Protein AF-A0A9D5NBL1-F1 (afdb_monomer)

Secondary structure (DSSP, 8-state):
-EEEEEEE-TT--HHHHHHHHHHHHHHTEETTEE------STTEEEEEE-HHHHHHHHHHHHHHHT-HHHHHHEEEEEEEESS-GGG-EEHHHHHHSPP-

Nearest PDB structures (foldseek):
  3ui3-assembly1_B  TM=5.902E-01  e=2.430E-03  Streptococcus sp. 'group G'
  3ui3-assembly1_A  TM=5.795E-01  e=1.499E-02  Streptococcus sp. 'group G'
  3ofe-assembly2_B  TM=5.399E-01  e=3.390E-02  Drosophila melanogaster
  3ofh-assembly3_B  TM=5.211E-01  e=1.049E-01  Mus musculus
  7rxa-assembly1_B  TM=5.500E-01  e=7.479E+00  Aspergillus fumigatus A1163

Foldseek 3Di:
DKKKKWFWDPPDDPVLLVVVVVLLQVLLCDPLHHFDFPDPDSRMGMGDDDPSCPVSVVSSLVSLLPDPSSVVITDFIWMDDPVDRVPIDGSCVVSVDDDD

Structure (mmCIF, N/CA/C/O backbone):
data_AF-A0A9D5NBL1-F1
#
_entry.id   AF-A0A9D5NBL1-F1
#
loop_
_atom_site.group_PDB
_atom_site.id
_atom_site.type_symbol
_atom_site.label_atom_id
_atom_site.label_alt_id
_atom_site.label_comp_id
_atom_site.label_asym_id
_atom_site.label_entity_id
_atom_site.label_seq_id
_atom_site.pdbx_PDB_ins_code
_atom_site.Cartn_x
_atom_site.Cartn_y
_atom_site.Cartn_z
_atom_site.occupancy
_atom_site.B_iso_or_equiv
_atom_site.auth_seq_id
_atom_site.auth_comp_id
_atom_site.auth_asym_id
_atom_site.auth_atom_id
_atom_site.pdbx_PDB_model_num
ATOM 1 N N . MET A 1 1 ? 7.091 2.391 -16.055 1.00 90.44 1 MET A N 1
ATOM 2 C CA . MET A 1 1 ? 7.445 2.715 -14.647 1.00 90.44 1 MET A CA 1
ATOM 3 C C . MET A 1 1 ? 6.535 1.897 -13.763 1.00 90.44 1 MET A C 1
ATOM 5 O O . MET A 1 1 ? 5.392 1.686 -14.147 1.00 90.44 1 MET A O 1
ATOM 9 N N . TYR A 1 2 ? 7.019 1.475 -12.602 1.00 95.38 2 TYR A N 1
ATOM 10 C CA . TYR A 1 2 ? 6.235 0.705 -11.646 1.00 95.38 2 TYR A CA 1
ATOM 11 C C . TYR A 1 2 ? 5.697 1.612 -10.558 1.00 95.38 2 TYR A C 1
ATOM 13 O O . TYR A 1 2 ? 6.383 2.526 -10.089 1.00 95.38 2 TYR A O 1
ATOM 21 N N . LYS A 1 3 ? 4.475 1.332 -10.128 1.00 96.44 3 LYS A N 1
ATOM 22 C CA . LYS A 1 3 ? 3.815 2.065 -9.063 1.00 96.44 3 LYS A CA 1
ATOM 23 C C . LYS A 1 3 ? 2.940 1.126 -8.252 1.00 96.44 3 LYS A C 1
ATOM 25 O O . LYS A 1 3 ? 2.194 0.331 -8.804 1.00 96.44 3 LYS A O 1
ATOM 30 N N . THR A 1 4 ? 2.988 1.268 -6.937 1.00 98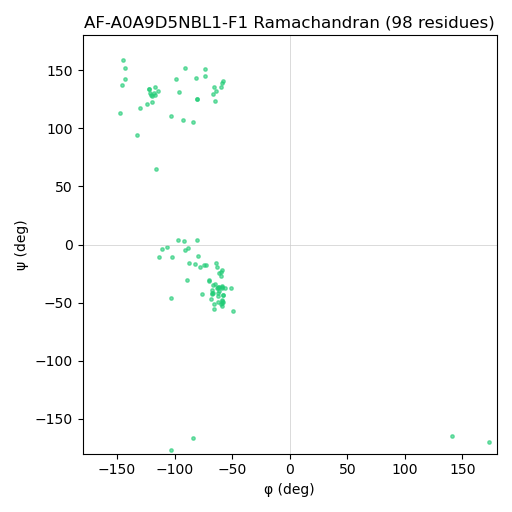.06 4 THR A N 1
ATOM 31 C CA . THR A 1 4 ? 2.058 0.605 -6.022 1.00 98.06 4 THR A CA 1
ATOM 32 C C . THR A 1 4 ? 1.257 1.674 -5.289 1.00 98.06 4 THR A C 1
ATOM 34 O O . THR A 1 4 ? 1.811 2.674 -4.814 1.00 98.06 4 THR A O 1
ATOM 37 N N . ILE A 1 5 ? -0.065 1.519 -5.306 1.00 98.50 5 ILE A N 1
ATOM 38 C CA . ILE A 1 5 ? -1.034 2.457 -4.739 1.00 98.50 5 ILE A CA 1
ATOM 39 C C . ILE A 1 5 ? -1.818 1.717 -3.675 1.00 98.50 5 ILE A C 1
ATOM 41 O O . ILE A 1 5 ? -2.459 0.716 -3.976 1.00 98.50 5 ILE A O 1
ATOM 45 N N . ILE A 1 6 ? -1.793 2.234 -2.456 1.00 98.69 6 ILE A N 1
ATOM 46 C CA . ILE A 1 6 ? -2.500 1.678 -1.309 1.00 98.69 6 ILE A CA 1
ATOM 47 C C . ILE A 1 6 ? -3.476 2.737 -0.814 1.00 98.69 6 ILE A C 1
ATOM 49 O O . ILE A 1 6 ? -3.075 3.866 -0.536 1.00 98.69 6 ILE A O 1
ATOM 53 N N . GLU A 1 7 ? -4.743 2.375 -0.667 1.00 98.62 7 GLU A N 1
ATOM 54 C CA . GLU A 1 7 ? -5.752 3.197 -0.006 1.00 98.62 7 GLU A CA 1
ATOM 55 C C . GLU A 1 7 ? -6.220 2.507 1.271 1.00 98.62 7 GLU A C 1
ATOM 57 O O . GLU A 1 7 ? -6.580 1.328 1.257 1.00 98.62 7 GLU A O 1
ATOM 62 N N . LEU A 1 8 ? -6.264 3.253 2.371 1.00 98.56 8 LEU A N 1
ATOM 63 C CA . LEU A 1 8 ? -6.839 2.804 3.631 1.00 98.56 8 LEU A CA 1
ATOM 64 C C . LEU A 1 8 ? -8.324 3.174 3.722 1.00 98.56 8 LEU A C 1
ATOM 66 O O . LEU A 1 8 ? -8.800 4.167 3.165 1.00 98.56 8 LEU A O 1
ATOM 70 N N . LYS A 1 9 ? -9.059 2.361 4.474 1.00 98.38 9 LYS A N 1
ATOM 71 C CA . LYS A 1 9 ? -10.406 2.649 4.963 1.00 98.38 9 LYS A CA 1
ATOM 72 C C . LYS A 1 9 ? -10.386 3.922 5.814 1.00 98.38 9 LYS A C 1
ATOM 74 O O . LYS A 1 9 ? -9.471 4.125 6.609 1.00 98.38 9 LYS A O 1
ATOM 79 N N . ARG A 1 10 ? -11.394 4.786 5.658 1.00 96.50 10 ARG A N 1
ATOM 80 C CA . ARG A 1 10 ? -11.455 6.090 6.356 1.00 96.50 10 ARG A CA 1
ATOM 81 C C . ARG A 1 10 ? -11.989 5.967 7.783 1.00 96.50 10 ARG A C 1
ATOM 83 O O . ARG A 1 10 ? -11.814 6.873 8.582 1.00 96.50 10 ARG A O 1
ATOM 90 N N . GLU A 1 11 ? -12.623 4.844 8.090 1.00 96.94 11 GLU A N 1
ATOM 91 C CA . GLU A 1 11 ? -13.129 4.456 9.407 1.00 96.94 11 GLU A CA 1
ATOM 92 C C . GLU A 1 11 ? -12.048 3.888 10.351 1.00 96.94 11 GLU A C 1
ATOM 94 O O . GLU A 1 11 ? -12.370 3.440 11.452 1.00 96.94 11 GLU A O 1
ATOM 99 N N . ILE A 1 12 ? -10.782 3.874 9.920 1.00 97.56 12 ILE A N 1
ATOM 100 C CA . ILE A 1 12 ? -9.638 3.473 10.744 1.00 97.56 12 ILE A CA 1
ATOM 101 C C . ILE A 1 12 ? -9.533 4.343 12.006 1.00 97.56 12 ILE A C 1
ATOM 103 O O . ILE A 1 12 ? -9.757 5.552 11.959 1.00 97.56 12 ILE A O 1
ATOM 107 N N . SER A 1 13 ? -9.192 3.730 13.142 1.00 97.00 13 SER A N 1
ATOM 108 C CA . SER A 1 13 ? -8.933 4.470 14.382 1.00 97.00 13 SER A CA 1
ATOM 109 C C . SER A 1 13 ? -7.588 5.198 14.313 1.00 97.00 13 SER A C 1
ATOM 111 O O . SER A 1 13 ? -6.653 4.709 13.684 1.00 97.00 13 SER A O 1
ATOM 113 N N . ASP A 1 14 ? -7.448 6.321 15.021 1.00 96.62 14 ASP A N 1
ATOM 114 C CA . ASP A 1 14 ? -6.185 7.079 15.060 1.00 96.62 14 ASP A CA 1
ATOM 115 C C . ASP A 1 14 ? -4.997 6.217 15.522 1.00 96.62 14 ASP A C 1
ATOM 117 O O . ASP A 1 14 ? -3.888 6.330 14.999 1.00 96.62 14 ASP A O 1
ATOM 121 N N . GLN A 1 15 ? -5.241 5.313 16.478 1.00 97.06 15 GLN A N 1
ATOM 122 C CA . GLN A 1 15 ? -4.232 4.384 16.981 1.00 97.06 15 GLN A CA 1
ATOM 123 C C . GLN A 1 15 ? -3.788 3.383 15.906 1.00 97.06 15 GLN A C 1
ATOM 12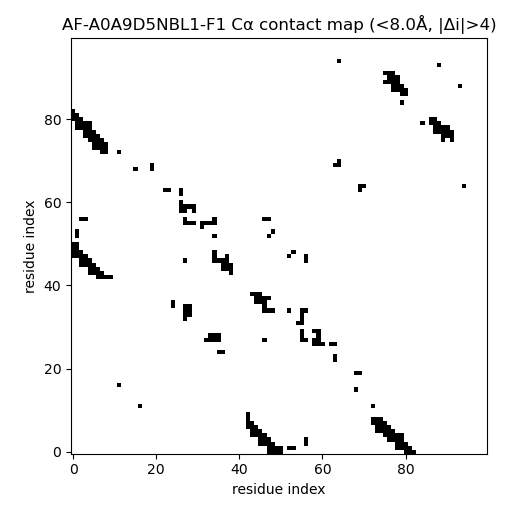5 O O . GLN A 1 15 ? -2.587 3.234 15.685 1.00 97.06 15 GLN A O 1
ATOM 130 N N . ASP A 1 16 ? -4.731 2.708 15.238 1.00 97.81 16 ASP A N 1
ATOM 131 C CA . ASP A 1 16 ? -4.400 1.732 14.191 1.00 97.81 16 ASP A CA 1
ATOM 132 C C . ASP A 1 16 ? -3.761 2.443 12.984 1.00 97.81 16 ASP A C 1
ATOM 134 O O . ASP A 1 16 ? -2.845 1.907 12.361 1.00 97.81 16 ASP A O 1
ATOM 138 N N . TYR A 1 17 ? -4.198 3.670 12.682 1.00 98.06 17 TYR A N 1
ATOM 139 C CA . TYR A 1 17 ? -3.668 4.479 11.589 1.00 98.06 17 TYR A CA 1
ATOM 140 C C . TYR A 1 17 ? -2.190 4.811 11.769 1.00 98.06 17 TYR A C 1
ATOM 142 O O . TYR A 1 17 ? -1.409 4.590 10.842 1.00 98.06 17 TYR A O 1
ATOM 150 N N . GLU A 1 18 ? -1.776 5.307 12.938 1.00 97.62 18 GLU A N 1
ATOM 151 C CA . GLU A 1 18 ? -0.365 5.644 13.145 1.00 97.62 18 GLU A CA 1
ATOM 152 C C . GLU A 1 18 ? 0.538 4.407 13.083 1.00 97.62 18 GLU A C 1
ATOM 154 O O . GLU A 1 18 ? 1.640 4.499 12.544 1.00 97.62 18 GLU A O 1
ATOM 159 N N . VAL A 1 19 ? 0.067 3.240 13.538 1.00 97.94 19 VAL A N 1
ATOM 160 C CA . VAL A 1 19 ? 0.815 1.979 13.401 1.00 97.94 19 VAL A CA 1
ATOM 161 C C . VAL A 1 19 ? 0.946 1.583 11.928 1.00 97.94 19 VAL A C 1
ATOM 163 O O . VAL A 1 19 ? 2.060 1.460 11.422 1.00 97.94 19 VAL A O 1
ATOM 166 N N . ILE A 1 20 ? -0.171 1.474 11.202 1.00 97.69 20 ILE A N 1
ATOM 167 C CA . ILE A 1 20 ? -0.170 1.031 9.797 1.00 97.69 20 ILE A CA 1
ATOM 168 C C . ILE A 1 20 ? 0.630 1.969 8.908 1.00 97.69 20 ILE A C 1
ATOM 170 O O . ILE A 1 20 ? 1.346 1.529 8.013 1.00 97.69 20 ILE A O 1
ATOM 174 N N . LYS A 1 21 ? 0.527 3.275 9.138 1.00 97.50 21 LYS A N 1
ATOM 175 C CA . LYS A 1 21 ? 1.306 4.264 8.401 1.00 97.50 21 LYS A CA 1
ATOM 176 C C . LYS A 1 21 ? 2.806 4.014 8.550 1.00 97.50 21 LYS A C 1
ATOM 178 O O . LYS A 1 21 ? 3.524 4.096 7.554 1.00 97.50 21 LYS A O 1
ATOM 183 N N . GLN A 1 22 ? 3.288 3.710 9.757 1.00 97.06 22 GLN A N 1
ATOM 184 C CA . GLN A 1 22 ? 4.697 3.357 9.960 1.00 97.06 22 GLN A CA 1
ATOM 185 C C . GLN A 1 22 ? 5.041 2.027 9.289 1.00 97.06 22 GLN A C 1
ATOM 187 O O . GLN A 1 22 ? 6.071 1.953 8.621 1.00 97.06 22 GLN A O 1
ATOM 192 N N . ASP A 1 23 ? 4.169 1.025 9.389 1.00 97.81 23 ASP A N 1
ATOM 193 C CA . ASP A 1 23 ? 4.381 -0.288 8.774 1.00 97.81 23 ASP A CA 1
ATOM 194 C C . ASP A 1 23 ? 4.476 -0.199 7.244 1.00 97.81 23 ASP A C 1
ATOM 196 O O . ASP A 1 23 ? 5.403 -0.749 6.649 1.00 97.81 23 ASP A O 1
ATOM 200 N N . ILE A 1 24 ? 3.587 0.569 6.601 1.00 98.12 24 ILE A N 1
ATOM 201 C CA . ILE A 1 24 ? 3.630 0.845 5.158 1.00 98.12 24 ILE A CA 1
ATOM 202 C C . ILE A 1 24 ? 4.951 1.519 4.792 1.00 98.12 24 ILE A C 1
ATOM 204 O O . ILE A 1 24 ? 5.654 1.066 3.891 1.00 98.12 24 ILE A O 1
ATOM 208 N N . ILE A 1 25 ? 5.339 2.582 5.498 1.00 97.00 25 ILE A N 1
ATOM 209 C CA . ILE A 1 25 ? 6.593 3.287 5.204 1.00 97.00 25 ILE A CA 1
ATOM 210 C C . ILE A 1 25 ? 7.813 2.383 5.424 1.00 97.00 25 ILE A C 1
ATOM 212 O O . ILE A 1 25 ? 8.770 2.456 4.650 1.00 97.00 25 ILE A O 1
ATOM 216 N N . HIS A 1 26 ? 7.793 1.526 6.446 1.00 96.50 26 HIS A N 1
ATOM 217 C CA . HIS A 1 26 ? 8.869 0.582 6.724 1.00 96.50 26 HIS A CA 1
ATOM 218 C C . HIS A 1 26 ? 8.977 -0.495 5.641 1.00 96.50 26 HIS A C 1
ATOM 220 O O . HIS A 1 26 ? 10.080 -0.779 5.179 1.00 96.50 26 HIS A O 1
ATOM 226 N N . ALA A 1 27 ? 7.853 -1.027 5.157 1.00 97.75 27 ALA A N 1
ATOM 227 C CA . ALA 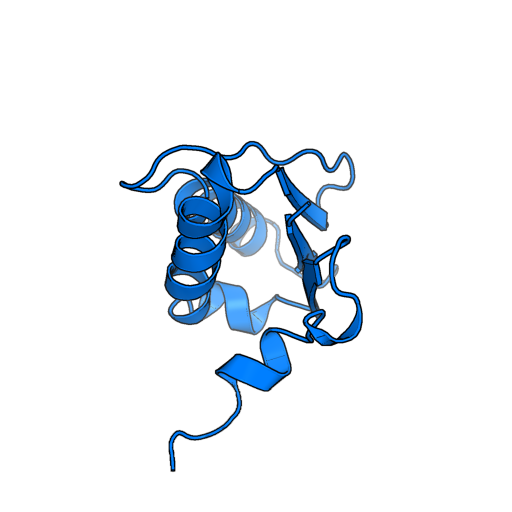A 1 27 ? 7.840 -2.025 4.090 1.00 97.75 27 ALA A CA 1
ATOM 228 C C . ALA A 1 27 ? 8.513 -1.523 2.799 1.00 97.75 27 ALA A C 1
ATOM 230 O O . ALA A 1 27 ? 9.244 -2.270 2.148 1.00 97.75 27 ALA A O 1
ATOM 231 N N . PHE A 1 28 ? 8.352 -0.238 2.462 1.00 97.06 28 PHE A N 1
ATOM 232 C CA . PHE A 1 28 ? 9.011 0.392 1.306 1.00 97.06 28 PHE A CA 1
ATOM 233 C C . PHE A 1 28 ? 10.358 1.060 1.634 1.00 97.06 28 PHE A C 1
ATOM 235 O O . PHE A 1 28 ? 11.008 1.634 0.756 1.00 97.06 28 PHE A O 1
ATOM 242 N N . ASN A 1 29 ? 10.813 0.950 2.882 1.00 96.25 29 ASN A N 1
ATOM 243 C CA . ASN A 1 29 ? 12.165 1.255 3.339 1.00 96.25 29 ASN A CA 1
ATOM 244 C C . ASN A 1 29 ? 12.834 -0.031 3.846 1.00 96.25 29 ASN A C 1
ATOM 246 O O . ASN A 1 29 ? 13.125 -0.186 5.032 1.00 96.25 29 ASN A O 1
ATOM 250 N N . ASN A 1 30 ? 13.035 -0.968 2.926 1.00 92.12 30 ASN A N 1
ATOM 251 C CA . ASN A 1 30 ? 13.468 -2.325 3.225 1.00 92.12 30 ASN A CA 1
ATOM 252 C C . ASN A 1 30 ? 14.956 -2.544 2.904 1.00 92.12 30 ASN A C 1
ATOM 254 O O . ASN A 1 30 ? 15.681 -1.645 2.474 1.00 92.12 30 ASN A O 1
ATOM 258 N N . ARG A 1 31 ? 15.429 -3.781 3.093 1.00 91.06 31 ARG A N 1
ATOM 259 C CA . ARG A 1 31 ? 16.836 -4.169 2.873 1.00 91.06 31 ARG A CA 1
ATOM 260 C C . ARG A 1 31 ? 17.354 -3.934 1.447 1.00 91.06 31 ARG A C 1
ATOM 262 O O . ARG A 1 31 ? 18.563 -3.873 1.257 1.00 91.06 31 ARG A O 1
ATOM 269 N N . VAL A 1 32 ? 16.468 -3.849 0.451 1.00 90.38 32 VAL A N 1
ATOM 270 C CA . VAL A 1 32 ? 16.828 -3.621 -0.963 1.00 90.38 32 VAL A CA 1
ATOM 271 C C . VAL A 1 32 ? 16.925 -2.119 -1.261 1.00 90.38 32 VAL A C 1
ATOM 273 O O . VAL A 1 32 ? 17.525 -1.703 -2.252 1.00 90.38 32 VAL A O 1
ATOM 276 N N . GLY A 1 33 ? 16.380 -1.278 -0.381 1.00 93.12 33 GLY A N 1
ATOM 277 C CA . GLY A 1 33 ? 16.512 0.169 -0.398 1.00 93.12 33 GLY A CA 1
ATOM 278 C C . GLY A 1 33 ? 15.210 0.867 -0.022 1.00 93.12 33 GLY A C 1
ATOM 279 O O . GLY A 1 33 ? 14.275 0.265 0.498 1.00 93.12 33 GLY A O 1
ATOM 280 N N . LYS A 1 34 ? 15.156 2.165 -0.323 1.00 95.25 34 LYS A N 1
ATOM 281 C CA . LYS A 1 34 ? 14.046 3.038 0.053 1.00 95.25 34 LYS A CA 1
ATOM 282 C C . LYS A 1 34 ? 13.321 3.597 -1.163 1.00 95.25 34 LYS A C 1
ATOM 284 O O . LYS A 1 34 ? 13.967 4.105 -2.081 1.00 95.25 34 LYS A O 1
ATOM 289 N N . VAL A 1 35 ? 11.993 3.578 -1.116 1.00 96.56 35 VAL A N 1
ATOM 290 C CA . VAL A 1 35 ? 11.111 4.343 -2.002 1.00 96.56 35 VAL A CA 1
ATOM 291 C C . VAL A 1 35 ? 10.249 5.258 -1.135 1.00 96.56 35 VAL A C 1
ATOM 293 O O . VAL A 1 35 ? 9.677 4.828 -0.137 1.00 96.56 35 VAL A O 1
ATOM 296 N N . ALA A 1 36 ? 10.208 6.548 -1.462 1.00 96.25 36 ALA A N 1
ATOM 297 C CA . ALA A 1 36 ? 9.424 7.516 -0.703 1.00 96.25 36 ALA A CA 1
ATOM 298 C C . ALA A 1 36 ? 7.951 7.478 -1.130 1.00 96.25 36 ALA A C 1
ATOM 300 O O . ALA A 1 36 ? 7.657 7.334 -2.315 1.00 96.25 36 ALA A O 1
ATOM 301 N N . ASN A 1 37 ? 7.045 7.664 -0.168 1.00 97.56 37 ASN A N 1
ATOM 302 C CA . ASN A 1 37 ? 5.646 7.943 -0.467 1.00 97.56 37 ASN A CA 1
ATOM 303 C C . ASN A 1 37 ? 5.538 9.322 -1.139 1.00 97.56 37 ASN A C 1
ATOM 305 O O . ASN A 1 37 ? 6.071 10.302 -0.615 1.00 97.56 37 ASN A O 1
ATOM 309 N N . THR A 1 38 ? 4.840 9.402 -2.268 1.00 96.75 38 THR A N 1
ATOM 310 C CA . THR A 1 38 ? 4.611 10.649 -3.016 1.00 96.75 38 THR A CA 1
ATOM 311 C C . THR A 1 38 ? 3.186 11.185 -2.883 1.00 96.75 38 THR A C 1
ATOM 313 O O . THR A 1 38 ? 2.871 12.218 -3.469 1.00 96.75 38 THR A O 1
ATOM 316 N N . SER A 1 39 ? 2.302 10.483 -2.172 1.00 96.69 39 SER A N 1
ATOM 317 C CA . SER A 1 39 ? 0.926 10.928 -1.944 1.00 96.69 39 SER A CA 1
ATOM 318 C C . SER A 1 39 ? 0.860 12.074 -0.933 1.00 96.69 39 SER A C 1
ATOM 320 O O . SER A 1 39 ? 1.616 12.109 0.038 1.00 96.69 39 SER A O 1
ATOM 322 N N . THR A 1 40 ? -0.082 12.992 -1.146 1.00 95.50 40 THR A N 1
ATOM 323 C CA . THR A 1 40 ? -0.449 14.052 -0.195 1.00 95.50 40 THR A CA 1
ATOM 324 C C . THR A 1 40 ? -1.743 13.751 0.568 1.00 95.50 40 THR A C 1
ATOM 326 O O . THR A 1 40 ? -2.039 14.451 1.535 1.00 95.50 40 THR A O 1
ATOM 329 N N . ASP A 1 41 ? -2.510 12.729 0.167 1.00 96.81 41 ASP A N 1
ATOM 330 C CA . ASP A 1 41 ? -3.682 12.262 0.920 1.00 96.81 41 ASP A CA 1
ATOM 331 C C . ASP A 1 41 ? -3.202 11.352 2.068 1.00 96.81 41 ASP A C 1
ATOM 333 O O . ASP A 1 41 ? -2.492 10.381 1.797 1.00 96.81 41 ASP A O 1
ATOM 337 N N . PRO A 1 42 ? -3.569 11.628 3.335 1.00 93.81 42 PRO A N 1
ATOM 338 C CA . PRO A 1 42 ? -3.144 10.827 4.486 1.00 93.81 42 PRO A CA 1
ATOM 339 C C . PRO A 1 42 ? -3.578 9.353 4.421 1.00 93.81 42 PRO A C 1
ATOM 341 O O . PRO A 1 42 ? -2.893 8.496 4.969 1.00 93.81 42 PRO A O 1
ATOM 344 N N . TYR A 1 43 ? -4.679 9.036 3.736 1.00 97.50 43 TYR A N 1
ATOM 345 C CA . TYR A 1 43 ? -5.190 7.666 3.605 1.00 97.50 43 TYR A CA 1
ATOM 346 C C . TYR A 1 43 ? -4.753 6.987 2.304 1.00 97.50 43 TYR A C 1
ATOM 348 O O . TYR A 1 43 ? -5.176 5.862 2.039 1.00 97.50 43 TYR A O 1
ATOM 356 N N . CYS A 1 44 ? -3.928 7.644 1.484 1.00 98.25 44 CYS A N 1
ATOM 357 C CA . CYS A 1 44 ? -3.391 7.073 0.256 1.00 98.25 44 CYS A CA 1
ATOM 358 C C . CYS A 1 44 ? -1.864 7.080 0.288 1.00 98.25 44 CYS A C 1
ATOM 360 O O . CYS A 1 44 ? -1.238 8.092 0.598 1.00 98.25 44 CYS A O 1
ATOM 362 N N . PHE A 1 45 ? -1.253 5.964 -0.088 1.00 98.56 45 PHE A N 1
ATOM 363 C CA . PHE A 1 45 ? 0.190 5.814 -0.190 1.00 98.56 45 PHE A CA 1
ATOM 364 C C . PHE A 1 45 ? 0.544 5.429 -1.616 1.00 98.56 45 PHE A C 1
ATOM 366 O O . PHE A 1 45 ? -0.044 4.516 -2.194 1.00 98.56 45 PHE A O 1
ATOM 373 N N . VAL A 1 46 ? 1.501 6.148 -2.187 1.00 98.31 46 VAL A N 1
ATOM 374 C CA . VAL A 1 46 ? 1.938 5.968 -3.565 1.00 98.31 46 VAL A CA 1
ATOM 375 C C . VAL A 1 46 ? 3.448 5.851 -3.577 1.00 98.31 46 VAL A C 1
ATOM 377 O O . VAL A 1 46 ? 4.145 6.803 -3.235 1.00 98.31 46 VAL A O 1
ATOM 380 N N . PHE A 1 47 ? 3.946 4.702 -4.017 1.00 98.00 47 PHE A N 1
ATOM 381 C CA . PHE A 1 47 ? 5.372 4.461 -4.211 1.00 98.00 47 PHE A CA 1
ATOM 382 C C . PHE A 1 47 ? 5.608 4.164 -5.685 1.00 98.00 47 PHE A C 1
ATOM 384 O O . PHE A 1 47 ? 4.891 3.357 -6.272 1.00 98.00 47 PHE A O 1
ATOM 391 N N . THR A 1 48 ? 6.575 4.843 -6.300 1.00 96.81 48 THR A N 1
ATOM 392 C CA . THR A 1 48 ? 6.802 4.781 -7.749 1.00 96.81 48 THR A CA 1
ATOM 393 C C . THR A 1 48 ? 8.285 4.823 -8.100 1.00 96.81 48 THR A C 1
ATOM 395 O O . THR A 1 48 ? 9.091 5.413 -7.374 1.00 96.81 48 THR A O 1
ATOM 398 N N . GLY A 1 49 ? 8.644 4.217 -9.229 1.00 94.56 49 GLY A N 1
ATOM 399 C CA . GLY A 1 49 ? 9.912 4.456 -9.905 1.00 94.56 49 GLY A CA 1
ATOM 400 C C . GLY A 1 49 ? 10.159 3.510 -11.081 1.00 94.56 49 GLY A C 1
ATOM 401 O O . GLY A 1 49 ? 9.268 2.801 -11.541 1.00 94.56 49 GLY A O 1
ATOM 402 N N . GLY A 1 50 ? 11.379 3.540 -11.616 1.00 93.56 50 GLY A N 1
ATOM 403 C CA . GLY A 1 50 ? 11.784 2.688 -12.736 1.00 93.56 50 GLY A CA 1
ATOM 404 C C . GLY A 1 50 ? 12.231 1.283 -12.320 1.00 93.56 50 GLY A C 1
ATOM 405 O O . GLY A 1 50 ? 12.083 0.864 -11.175 1.00 93.56 50 GLY A O 1
ATOM 406 N N . GLU A 1 51 ? 12.863 0.580 -13.255 1.00 91.88 51 GLU A N 1
ATOM 407 C CA . GLU A 1 51 ? 13.395 -0.780 -13.071 1.00 91.88 51 GLU A CA 1
ATOM 408 C C . GLU A 1 51 ? 14.290 -0.929 -11.834 1.00 91.88 51 GLU A C 1
ATOM 410 O O . GLU A 1 51 ? 14.207 -1.893 -11.079 1.00 91.88 51 GLU A O 1
ATOM 415 N N . ASN A 1 52 ? 15.094 0.092 -11.540 1.00 91.44 52 ASN A N 1
ATOM 416 C CA . ASN A 1 52 ? 15.991 0.096 -10.391 1.00 91.44 52 ASN A CA 1
ATOM 417 C C . ASN A 1 52 ? 15.272 0.041 -9.029 1.00 91.44 52 ASN A C 1
ATOM 419 O O . ASN A 1 52 ? 15.931 -0.196 -8.011 1.00 91.44 52 ASN A O 1
ATOM 423 N N . VAL A 1 53 ? 13.963 0.307 -8.963 1.00 92.25 53 VAL A N 1
ATOM 424 C CA . VAL A 1 53 ? 13.167 0.206 -7.731 1.00 92.25 53 VAL A CA 1
ATOM 425 C C . VAL A 1 53 ? 12.165 -0.942 -7.744 1.00 92.25 53 VAL A C 1
ATOM 427 O O . VAL A 1 53 ? 11.569 -1.176 -6.697 1.00 92.25 53 VAL A O 1
ATOM 430 N N . PHE A 1 54 ? 12.026 -1.684 -8.848 1.00 93.50 54 PHE A N 1
ATOM 431 C CA . PHE A 1 54 ? 11.080 -2.800 -8.968 1.00 93.50 54 PHE A CA 1
ATOM 432 C C . PHE A 1 54 ? 11.186 -3.759 -7.777 1.00 93.50 54 PHE A C 1
ATOM 434 O O . PHE A 1 54 ? 10.248 -3.890 -6.998 1.00 93.50 54 PHE A O 1
ATOM 441 N N . ALA A 1 55 ? 12.383 -4.301 -7.532 1.00 93.19 55 ALA A N 1
ATOM 442 C CA . ALA A 1 55 ? 12.623 -5.235 -6.431 1.00 93.19 55 ALA A CA 1
ATOM 443 C C . ALA A 1 55 ? 12.359 -4.634 -5.034 1.00 93.19 55 ALA A C 1
ATOM 445 O O . ALA A 1 55 ? 12.096 -5.363 -4.081 1.00 93.19 55 ALA A O 1
ATOM 446 N N . LYS A 1 56 ? 12.434 -3.302 -4.888 1.00 95.31 56 LYS A N 1
ATOM 447 C CA . LYS A 1 56 ? 12.112 -2.612 -3.627 1.00 95.31 56 LYS A CA 1
ATOM 448 C C . LYS A 1 56 ? 10.603 -2.549 -3.417 1.00 95.31 56 LYS A C 1
ATOM 450 O O . LYS A 1 56 ? 1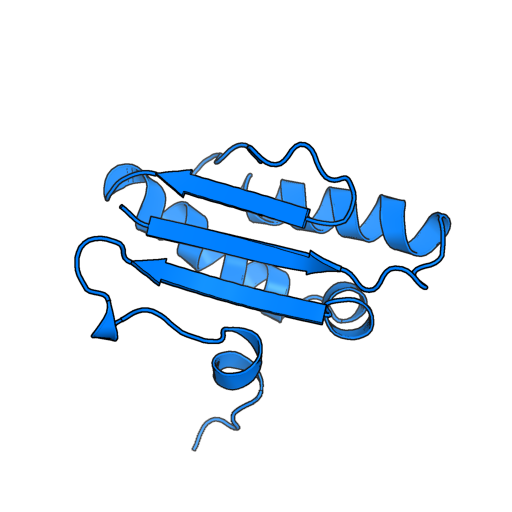0.148 -2.750 -2.294 1.00 95.31 56 LYS A O 1
ATOM 455 N N . LEU A 1 57 ? 9.863 -2.245 -4.485 1.00 96.69 57 LEU A N 1
ATOM 456 C CA . LEU A 1 57 ? 8.406 -2.167 -4.488 1.00 96.69 57 LEU A CA 1
ATOM 457 C C . LEU A 1 57 ? 7.784 -3.551 -4.298 1.00 96.69 57 LEU A C 1
ATOM 459 O O . LEU A 1 57 ? 6.913 -3.703 -3.447 1.00 96.69 57 LEU A O 1
ATOM 463 N N . ASP A 1 58 ? 8.272 -4.547 -5.034 1.00 95.56 58 ASP A N 1
ATOM 464 C CA . ASP A 1 58 ? 7.798 -5.929 -4.960 1.00 95.56 58 ASP A CA 1
ATOM 465 C C . ASP A 1 58 ? 7.986 -6.507 -3.548 1.00 95.56 58 ASP A C 1
ATOM 467 O O . ASP A 1 58 ? 7.022 -6.909 -2.897 1.00 95.56 58 ASP A O 1
ATOM 471 N N . LEU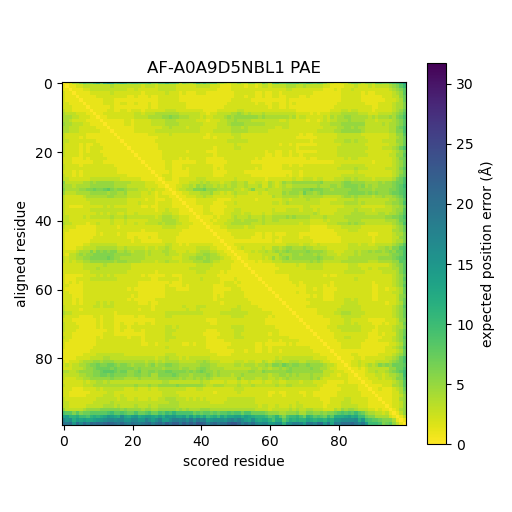 A 1 59 ? 9.199 -6.401 -2.984 1.00 97.00 59 LEU A N 1
ATOM 472 C CA . LEU A 1 59 ? 9.453 -6.848 -1.612 1.00 97.00 59 LEU A CA 1
ATOM 473 C C . LEU A 1 59 ? 8.608 -6.088 -0.577 1.00 97.00 59 LEU A C 1
ATOM 475 O O . LEU A 1 59 ? 8.169 -6.683 0.404 1.00 97.00 59 LEU A O 1
ATOM 479 N N . GLY A 1 60 ? 8.370 -4.789 -0.778 1.00 97.50 60 GLY A N 1
ATOM 480 C CA . GLY A 1 60 ? 7.483 -4.017 0.095 1.00 97.50 60 GLY A CA 1
ATOM 481 C C . GLY A 1 60 ? 6.047 -4.541 0.075 1.00 97.50 60 GLY A C 1
ATOM 482 O O . GLY A 1 60 ? 5.405 -4.602 1.124 1.00 97.50 60 GLY A O 1
ATOM 483 N N . CYS A 1 61 ? 5.568 -4.999 -1.085 1.00 97.25 61 CYS A N 1
ATOM 484 C CA . CYS A 1 61 ? 4.261 -5.635 -1.186 1.00 97.25 61 CYS A CA 1
ATOM 485 C C . CYS A 1 61 ? 4.226 -6.985 -0.467 1.00 97.25 61 CYS A C 1
ATOM 487 O O . CYS A 1 61 ? 3.304 -7.238 0.302 1.00 97.25 61 CYS A O 1
ATOM 489 N N . VAL A 1 62 ? 5.267 -7.806 -0.609 1.00 96.69 62 VAL A N 1
ATOM 490 C CA . VAL A 1 62 ? 5.368 -9.069 0.137 1.00 96.69 62 VAL A CA 1
ATOM 491 C C . VAL A 1 62 ? 5.340 -8.824 1.649 1.00 96.69 62 VAL A C 1
ATOM 493 O O . VAL A 1 62 ? 4.527 -9.426 2.343 1.00 96.69 62 VAL A O 1
ATOM 496 N N . ILE A 1 63 ? 6.147 -7.887 2.159 1.00 97.19 63 ILE A N 1
ATOM 497 C CA . ILE A 1 63 ? 6.188 -7.553 3.595 1.00 97.19 63 ILE A CA 1
ATOM 498 C C . ILE A 1 63 ? 4.807 -7.108 4.105 1.00 97.19 63 ILE A C 1
ATOM 500 O O . ILE A 1 63 ? 4.378 -7.536 5.173 1.00 97.19 63 ILE A O 1
ATOM 504 N N . LEU A 1 64 ? 4.091 -6.267 3.351 1.00 97.38 64 LEU A N 1
ATOM 505 C CA . LEU A 1 64 ? 2.751 -5.821 3.748 1.00 97.38 64 LEU A CA 1
ATOM 506 C C . LEU A 1 64 ? 1.696 -6.920 3.668 1.00 97.38 64 LEU A C 1
ATOM 508 O O . LEU A 1 64 ? 0.773 -6.924 4.480 1.00 97.38 64 LEU A O 1
ATOM 512 N N . SER A 1 65 ? 1.836 -7.860 2.733 1.00 96.31 65 SER A N 1
ATOM 513 C CA . SER A 1 65 ? 0.914 -8.991 2.608 1.00 96.31 65 SER A CA 1
ATOM 514 C C . SER A 1 65 ? 0.921 -9.910 3.837 1.00 96.31 65 SER A C 1
ATOM 516 O O . SER A 1 65 ? -0.050 -10.626 4.065 1.00 96.31 65 SER A O 1
ATOM 518 N N . GLU A 1 66 ? 1.962 -9.853 4.669 1.00 95.81 66 GLU A N 1
ATOM 519 C CA . GLU A 1 66 ? 2.061 -10.608 5.924 1.00 95.81 66 GLU A CA 1
ATOM 520 C C . GLU A 1 66 ? 1.515 -9.832 7.142 1.00 95.81 66 GLU A C 1
ATOM 522 O O . GLU A 1 66 ? 1.447 -10.373 8.245 1.00 95.81 66 GLU A O 1
ATOM 527 N N . ASN A 1 67 ? 1.106 -8.567 6.977 1.00 97.06 67 ASN A N 1
ATOM 528 C CA . ASN A 1 67 ? 0.641 -7.719 8.074 1.00 97.06 67 ASN A CA 1
ATOM 529 C C . ASN A 1 67 ? -0.890 -7.796 8.242 1.00 97.06 67 ASN A C 1
ATOM 531 O O . ASN A 1 67 ? -1.661 -7.230 7.467 1.00 97.06 67 ASN A O 1
ATOM 535 N N . GLU A 1 68 ? -1.351 -8.465 9.301 1.00 96.56 68 GLU A N 1
ATOM 536 C CA . GLU A 1 68 ? -2.785 -8.634 9.595 1.00 96.56 68 GLU A CA 1
ATOM 537 C C . GLU A 1 68 ? -3.519 -7.307 9.852 1.00 96.56 68 GLU A C 1
ATOM 539 O O . GLU A 1 68 ? -4.672 -7.131 9.444 1.00 96.56 68 GLU A O 1
ATOM 544 N N . LEU A 1 69 ? -2.860 -6.353 10.520 1.00 97.06 69 LEU A N 1
ATOM 545 C CA . LEU A 1 69 ? -3.456 -5.051 10.810 1.00 97.06 69 LEU A CA 1
ATOM 546 C C . LEU A 1 69 ? -3.659 -4.255 9.518 1.00 97.06 69 LEU A C 1
ATOM 548 O O . LEU A 1 69 ? -4.703 -3.627 9.342 1.00 97.06 69 LEU A O 1
ATOM 552 N N . PHE A 1 70 ? -2.708 -4.336 8.589 1.00 98.06 70 PHE A N 1
ATOM 553 C CA . PHE A 1 70 ? -2.850 -3.769 7.254 1.00 98.06 70 PHE A CA 1
ATOM 554 C C . PHE A 1 70 ? -4.067 -4.355 6.522 1.00 98.06 70 PHE A C 1
ATOM 556 O O . PHE A 1 70 ? -4.916 -3.594 6.057 1.00 98.06 70 PHE A O 1
ATOM 563 N N . TRP A 1 71 ? -4.225 -5.683 6.498 1.00 97.75 71 TRP A N 1
ATOM 564 C CA . TRP A 1 71 ? -5.370 -6.346 5.854 1.00 97.75 71 TRP A CA 1
ATOM 565 C C . TRP A 1 71 ? -6.728 -5.922 6.411 1.00 97.75 71 TRP A C 1
ATOM 567 O O . TRP A 1 71 ? -7.702 -5.789 5.667 1.00 97.75 71 TRP A O 1
ATOM 577 N N . LYS A 1 72 ? -6.806 -5.666 7.718 1.00 97.44 72 LYS A N 1
ATOM 578 C CA . LYS A 1 72 ? -8.027 -5.159 8.354 1.00 97.44 72 LYS A CA 1
ATOM 579 C C . LYS A 1 72 ? -8.470 -3.823 7.746 1.00 97.44 72 LYS A C 1
ATOM 581 O O . LYS A 1 72 ? -9.676 -3.594 7.580 1.00 97.44 72 LYS A O 1
ATOM 586 N N . TRP A 1 73 ? -7.521 -2.958 7.395 1.00 98.31 73 TRP A N 1
ATOM 587 C CA . TRP A 1 73 ? -7.787 -1.563 7.050 1.00 98.31 73 TRP A CA 1
ATOM 588 C C . TRP A 1 73 ? -7.513 -1.175 5.600 1.00 98.31 73 TRP A C 1
ATOM 590 O O . TRP A 1 73 ? -7.948 -0.101 5.191 1.00 98.31 73 TRP A O 1
ATOM 600 N N . VAL A 1 74 ? -6.863 -2.017 4.800 1.00 98.31 74 VAL A N 1
ATOM 601 C CA . VAL A 1 74 ? -6.712 -1.765 3.366 1.00 98.31 74 VAL A CA 1
ATOM 602 C C . VAL A 1 74 ? -8.086 -1.766 2.684 1.00 98.31 74 VAL A C 1
ATOM 604 O O . VAL A 1 74 ? -8.942 -2.617 2.938 1.00 98.31 74 VAL A O 1
ATOM 607 N N . LYS A 1 75 ? -8.323 -0.749 1.858 1.00 98.19 75 LYS A N 1
ATOM 608 C CA . LYS A 1 75 ? -9.539 -0.559 1.059 1.00 98.19 75 LYS A CA 1
ATOM 609 C C . LYS A 1 75 ? -9.294 -0.927 -0.401 1.00 98.19 75 LYS A C 1
ATOM 611 O O . LYS A 1 75 ? -10.126 -1.598 -0.999 1.00 98.19 75 LYS A O 1
ATOM 616 N N . ASP A 1 76 ? -8.187 -0.450 -0.957 1.00 98.44 76 ASP A N 1
ATOM 617 C CA . ASP A 1 76 ? -7.763 -0.705 -2.332 1.00 98.44 76 ASP A CA 1
ATOM 618 C C . ASP A 1 76 ? -6.241 -0.855 -2.362 1.00 98.44 76 ASP A C 1
ATOM 620 O O . ASP A 1 76 ? -5.531 -0.163 -1.627 1.00 98.44 76 ASP A O 1
ATOM 624 N N . TRP A 1 77 ? -5.741 -1.762 -3.198 1.00 98.62 77 TRP A N 1
ATOM 625 C CA . TRP A 1 77 ? -4.310 -1.951 -3.394 1.00 98.62 77 TRP A CA 1
ATOM 626 C C . TRP A 1 77 ? -4.019 -2.368 -4.830 1.00 98.62 77 TRP A C 1
ATOM 628 O O . TRP A 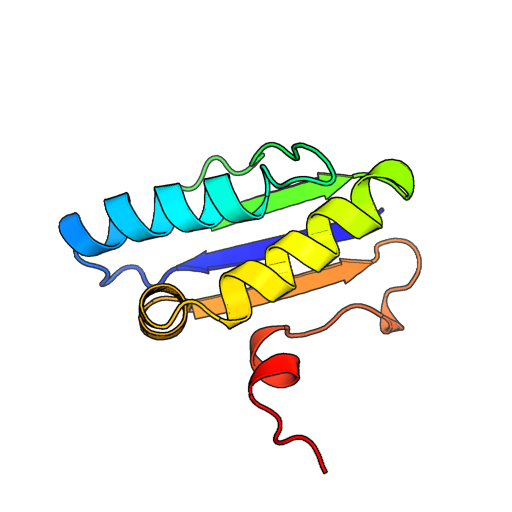1 77 ? -4.387 -3.459 -5.267 1.00 98.62 77 TRP A O 1
ATOM 638 N N . ARG A 1 78 ? -3.347 -1.488 -5.570 1.00 98.31 78 ARG A N 1
ATOM 639 C CA . ARG A 1 78 ? -3.080 -1.661 -6.997 1.00 98.31 78 ARG A CA 1
ATOM 640 C C . ARG A 1 78 ? -1.596 -1.639 -7.298 1.00 98.31 78 ARG A C 1
ATOM 642 O O . ARG A 1 78 ? -0.893 -0.722 -6.873 1.00 98.31 78 ARG A O 1
ATOM 649 N N . TRP A 1 79 ? -1.164 -2.601 -8.100 1.00 97.88 79 TRP A N 1
ATOM 650 C CA . TRP A 1 79 ? 0.108 -2.567 -8.803 1.00 97.88 79 TRP A CA 1
ATOM 651 C C . TRP A 1 79 ? -0.132 -2.044 -10.213 1.00 97.88 79 TRP A C 1
ATOM 653 O O . TRP A 1 79 ? -1.046 -2.501 -10.898 1.00 97.88 79 TRP A O 1
ATOM 663 N N . ILE A 1 80 ? 0.671 -1.075 -10.630 1.00 97.50 80 ILE A N 1
ATOM 664 C CA . ILE A 1 80 ? 0.599 -0.443 -11.938 1.00 97.50 80 ILE A CA 1
ATOM 665 C C . ILE A 1 80 ? 1.963 -0.573 -12.601 1.00 97.50 80 ILE A C 1
ATOM 667 O O . ILE A 1 80 ? 2.955 -0.044 -12.091 1.00 97.50 80 ILE A O 1
ATOM 671 N N . ASP A 1 81 ? 1.982 -1.222 -13.756 1.00 95.81 81 ASP A N 1
ATOM 672 C CA . ASP A 1 81 ? 3.066 -1.137 -14.719 1.00 95.81 81 ASP A CA 1
ATOM 673 C C . ASP A 1 81 ? 2.615 -0.220 -15.868 1.00 95.81 81 ASP A C 1
ATOM 675 O O . ASP A 1 81 ? 1.708 -0.526 -16.636 1.00 95.81 81 ASP A O 1
ATOM 679 N N . GLU A 1 82 ? 3.216 0.968 -15.959 1.00 93.38 82 GLU A N 1
ATOM 680 C CA . GLU A 1 82 ? 2.889 1.932 -17.019 1.00 93.38 82 GLU A CA 1
ATOM 681 C C . GLU A 1 82 ? 3.424 1.523 -18.401 1.00 93.38 82 GLU A C 1
ATOM 683 O O . GLU A 1 82 ? 3.021 2.097 -19.412 1.00 93.38 82 GLU A O 1
ATOM 688 N N . THR A 1 83 ? 4.381 0.598 -18.443 1.00 91.38 83 THR A N 1
ATOM 689 C CA . THR A 1 83 ? 4.982 0.063 -19.670 1.00 91.38 83 THR A CA 1
ATOM 690 C C . THR A 1 83 ? 4.226 -1.149 -20.201 1.00 91.38 83 THR A C 1
ATOM 692 O O . THR A 1 83 ? 4.162 -1.305 -21.420 1.00 91.38 83 THR A O 1
ATOM 695 N N . ASP A 1 84 ? 3.605 -1.930 -19.317 1.00 92.12 84 ASP A N 1
ATOM 696 C CA . ASP A 1 84 ? 2.710 -3.028 -19.675 1.00 92.12 84 ASP A CA 1
ATOM 697 C C . ASP A 1 84 ? 1.396 -2.977 -18.863 1.00 92.12 84 ASP A C 1
ATOM 699 O O . ASP A 1 84 ? 1.311 -3.494 -17.747 1.00 92.12 84 ASP A O 1
ATOM 703 N N . PRO A 1 85 ? 0.334 -2.352 -19.405 1.00 91.38 85 PRO A N 1
ATOM 704 C CA . PRO A 1 85 ? -0.956 -2.271 -18.728 1.00 91.38 85 PRO A CA 1
ATOM 705 C C . PRO A 1 85 ? -1.593 -3.628 -18.407 1.00 91.38 85 PRO A C 1
ATOM 707 O O . PRO A 1 85 ? -2.412 -3.688 -17.487 1.00 91.38 85 PRO A O 1
ATOM 710 N N . ASP A 1 86 ? -1.237 -4.697 -19.127 1.00 93.75 86 ASP A N 1
ATOM 711 C CA . ASP A 1 86 ? -1.766 -6.040 -18.876 1.00 93.75 86 ASP A CA 1
ATOM 712 C C . ASP A 1 86 ? -1.141 -6.672 -17.615 1.00 93.75 86 ASP A C 1
ATOM 714 O O . ASP A 1 86 ? -1.729 -7.579 -17.022 1.00 93.75 86 ASP A O 1
ATOM 718 N N . GLU A 1 87 ? -0.004 -6.145 -17.140 1.00 89.81 87 GLU A N 1
ATOM 719 C CA . GLU A 1 87 ? 0.630 -6.523 -15.868 1.00 89.81 87 GLU A CA 1
ATOM 720 C C . GLU A 1 87 ? 0.124 -5.705 -14.661 1.00 89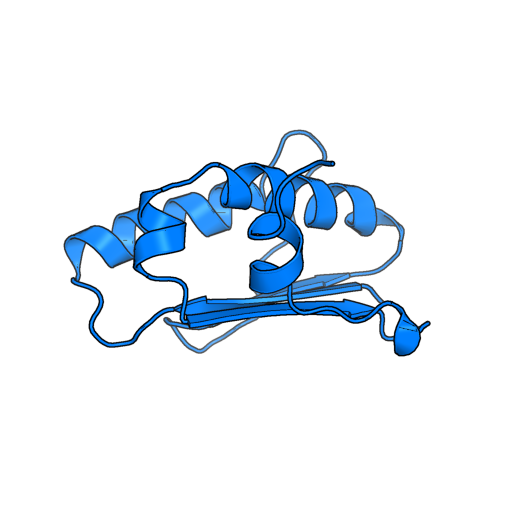.81 87 GLU A C 1
ATOM 722 O O . GLU A 1 87 ? 0.482 -5.969 -13.507 1.00 89.81 87 GLU A O 1
ATOM 727 N N . CYS A 1 88 ? -0.759 -4.723 -14.881 1.00 95.75 88 CYS A N 1
ATOM 728 C CA . CYS A 1 88 ? -1.445 -4.042 -13.785 1.00 95.75 88 CYS A CA 1
ATOM 729 C C . CYS A 1 88 ? -2.381 -5.014 -13.053 1.00 95.75 88 CYS A C 1
ATOM 731 O O . CYS A 1 88 ? -3.167 -5.731 -13.672 1.00 95.75 88 CYS A O 1
ATOM 733 N N . CYS A 1 89 ? -2.374 -5.002 -11.719 1.00 95.88 89 CYS A N 1
ATOM 734 C CA . CYS A 1 89 ? -3.2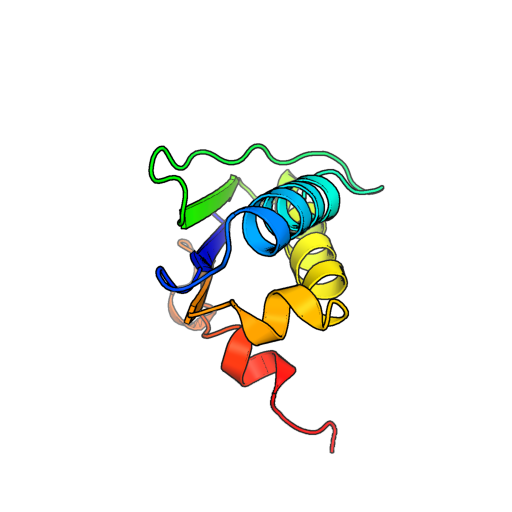07 -5.926 -10.956 1.00 95.88 89 CYS A CA 1
ATOM 735 C C . CYS A 1 89 ? -3.773 -5.353 -9.654 1.00 95.88 89 CYS A C 1
ATOM 737 O O . CYS A 1 89 ? -3.280 -4.383 -9.074 1.00 95.88 89 CYS A O 1
ATOM 739 N N . ASP A 1 90 ? -4.850 -6.000 -9.209 1.00 97.31 90 ASP A N 1
ATOM 740 C CA . ASP A 1 90 ? -5.430 -5.854 -7.878 1.00 97.31 90 ASP A CA 1
ATOM 741 C C . ASP A 1 90 ? -4.663 -6.770 -6.920 1.00 97.31 90 ASP A C 1
ATOM 743 O O . ASP A 1 90 ? -4.812 -7.995 -6.937 1.00 97.31 90 ASP A O 1
ATOM 747 N N . VAL A 1 91 ? -3.821 -6.158 -6.096 1.00 97.12 91 VAL A N 1
ATOM 748 C CA . VAL A 1 91 ? -2.880 -6.861 -5.225 1.00 97.12 91 VAL A CA 1
ATOM 749 C C . VAL A 1 91 ? -3.619 -7.583 -4.095 1.00 97.12 91 VAL A C 1
ATOM 751 O O . VAL A 1 91 ? -3.209 -8.673 -3.692 1.00 97.12 91 VAL A O 1
ATOM 754 N N . ILE A 1 92 ? -4.765 -7.050 -3.645 1.00 97.06 92 ILE A N 1
ATOM 755 C CA . ILE A 1 92 ? -5.636 -7.734 -2.678 1.00 97.06 92 ILE A CA 1
ATOM 756 C C . ILE A 1 92 ? -6.086 -9.078 -3.252 1.00 97.06 92 ILE A C 1
ATOM 758 O O . ILE A 1 92 ? -5.969 -10.100 -2.573 1.00 97.06 92 ILE A O 1
ATOM 762 N N . LYS A 1 93 ? -6.562 -9.107 -4.505 1.00 95.38 93 LYS A N 1
ATOM 763 C CA . LYS A 1 93 ? -6.989 -10.358 -5.158 1.00 95.38 93 LYS A CA 1
ATOM 764 C C . LYS A 1 93 ? -5.846 -11.356 -5.313 1.00 95.38 93 LYS A C 1
ATOM 766 O O . LYS A 1 93 ? -6.058 -12.546 -5.075 1.00 95.38 93 LYS A O 1
ATOM 771 N N . VAL A 1 94 ? -4.660 -10.884 -5.699 1.00 93.88 94 VAL A N 1
ATOM 772 C CA . VAL A 1 94 ? -3.477 -11.738 -5.888 1.00 93.88 94 VAL A CA 1
ATOM 773 C C . VAL A 1 94 ? -3.130 -12.468 -4.589 1.00 93.88 94 VAL A C 1
ATOM 775 O O . VAL A 1 94 ? -3.092 -13.696 -4.583 1.00 93.88 94 VAL A O 1
ATOM 778 N N . TYR A 1 95 ? -2.981 -11.750 -3.472 1.00 93.38 95 TYR A N 1
ATOM 779 C CA . TYR A 1 95 ? -2.606 -12.364 -2.190 1.00 93.38 95 TYR A CA 1
ATOM 780 C C . TYR A 1 95 ? -3.752 -13.083 -1.465 1.00 93.38 95 TYR A C 1
ATOM 782 O O . TYR A 1 95 ? -3.499 -13.935 -0.619 1.00 93.38 95 TYR A O 1
ATOM 790 N N . SER A 1 96 ? -5.013 -12.792 -1.800 1.00 91.00 96 SER A N 1
ATOM 791 C CA . SER A 1 96 ? -6.169 -13.513 -1.237 1.00 91.00 96 SER A CA 1
ATOM 792 C C . SER A 1 96 ? -6.426 -14.864 -1.913 1.00 91.00 96 SER A C 1
ATOM 794 O O . SER A 1 96 ? -7.274 -15.633 -1.455 1.00 91.00 96 SER A O 1
ATOM 796 N N . THR A 1 97 ? -5.751 -15.156 -3.027 1.00 87.25 97 THR A N 1
ATOM 797 C CA . THR A 1 97 ? -5.952 -16.402 -3.770 1.00 87.25 97 THR A CA 1
ATOM 798 C C . THR A 1 97 ? -5.174 -17.543 -3.101 1.00 87.25 97 THR A C 1
ATOM 800 O O . THR A 1 97 ? -3.959 -17.428 -2.941 1.00 87.25 97 THR A O 1
ATOM 803 N N . PRO A 1 98 ? -5.821 -18.668 -2.734 1.00 77.69 98 PRO A N 1
ATOM 804 C CA . PRO A 1 98 ? 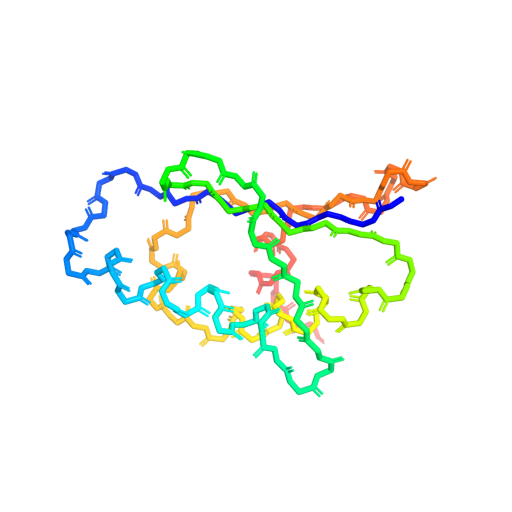-5.120 -19.818 -2.173 1.00 77.69 98 PRO A CA 1
ATOM 805 C C . PRO A 1 98 ? -4.071 -20.356 -3.148 1.00 77.69 98 PRO A C 1
ATOM 807 O O . PRO A 1 98 ? -4.358 -20.542 -4.335 1.00 77.69 98 PRO A O 1
ATOM 810 N N . VAL A 1 99 ? -2.877 -20.656 -2.638 1.00 74.88 99 VAL A N 1
ATOM 811 C CA . VAL A 1 99 ? -1.858 -21.375 -3.410 1.00 74.88 99 VAL A CA 1
ATOM 812 C C . VAL A 1 99 ? -2.397 -22.780 -3.695 1.00 74.88 99 VAL A C 1
ATOM 814 O O . VAL A 1 99 ? -2.814 -23.482 -2.772 1.00 74.88 99 VAL A O 1
ATOM 817 N N . ARG A 1 100 ? -2.465 -23.141 -4.979 1.00 55.12 100 ARG A N 1
ATOM 818 C CA . ARG A 1 100 ? -2.909 -24.465 -5.436 1.00 55.12 100 ARG A CA 1
ATOM 819 C C . ARG A 1 100 ? -1.840 -25.527 -5.234 1.00 55.12 100 ARG A C 1
ATOM 821 O O . ARG A 1 100 ? -0.648 -25.184 -5.387 1.00 55.12 100 ARG A O 1
#

Mean predicted aligned error: 2.85 Å

pLDDT: mean 95.2, std 5.45, range [55.12, 98.69]

Radius of gyration: 13.02 Å; Cα contacts (8 Å, |Δi|>4): 149; chains: 1; bounding box: 30×38×37 Å

Solvent-accessible surface area (backbone atoms only — not comparable to full-atom values): 5644 Å² total; per-residue (Å²): 74,43,34,41,40,39,31,46,46,87,85,58,49,73,70,60,44,60,52,43,53,49,52,56,53,43,29,26,50,38,100,84,39,74,52,65,70,73,51,88,52,95,53,38,43,32,37,68,42,49,78,95,40,45,71,32,54,53,50,16,51,57,55,47,75,72,35,67,72,46,65,75,38,53,66,47,38,36,40,40,30,74,77,44,68,87,69,38,42,56,48,59,61,62,74,72,50,79,85,128

Sequence (100 aa):
MYKTIIELKREISDQDYEVIKQDIIHAFNNRVGKVANTSTDPYCFVFTGGENVFAKLDLGCVILSENELFWKWVKDWRWIDETDPDECCDVIKVYSTPVR